Protein AF-A0A163YE06-F1 (afdb_monomer)

Foldseek 3Di:
DVVLVVVCVVVVHNVPDDPVSVVVVVVVVVVVVVLVVLLVVLVVVLVVCVVVVNVVSNVVSVVVSVVSVVVVVVVVD

Radius of gyration: 17.48 Å; Cα contacts (8 Å, |Δi|>4): 40; chains: 1; bounding box: 32×20×50 Å

InterPro domains:
  IPR056084 Protein of unknown function DUF7667 [PF24704] (1-72)

Organism: NCBI:txid189691

Solvent-accessible surface area (backbone atoms only — not comparable to full-atom values): 4292 Å² total; per-residue (Å²): 107,68,67,62,52,52,54,18,57,76,64,72,33,68,91,68,52,56,71,70,58,51,52,50,51,49,52,52,50,55,52,52,51,52,52,52,53,52,45,52,54,41,52,55,50,26,51,51,26,51,75,74,66,37,58,68,59,20,50,53,39,52,50,53,47,50,51,51,50,53,54,60,49,63,79,69,111

pLDDT: mean 86.28, std 11.99, range [42.84, 96.75]

Structure (mmCIF, N/CA/C/O backbone):
data_AF-A0A163YE06-F1
#
_entry.id   AF-A0A163YE06-F1
#
loop_
_atom_site.group_PDB
_atom_site.id
_atom_site.type_symbol
_atom_site.label_atom_id
_atom_site.label_alt_id
_atom_site.label_comp_id
_atom_site.label_asym_id
_atom_site.label_entity_id
_atom_site.label_seq_id
_atom_site.pdbx_PDB_ins_code
_atom_site.Cartn_x
_atom_site.Cartn_y
_atom_site.Cartn_z
_atom_site.occupancy
_atom_site.B_iso_or_equiv
_atom_site.auth_seq_id
_atom_site.auth_comp_id
_atom_site.auth_asym_id
_atom_site.auth_atom_id
_atom_site.pdbx_PDB_model_num
ATOM 1 N N . MET A 1 1 ? -6.408 4.654 13.104 1.00 69.56 1 MET A N 1
ATOM 2 C CA . MET A 1 1 ? -6.065 3.331 13.698 1.00 69.56 1 MET A CA 1
ATOM 3 C C . MET A 1 1 ? -5.406 3.427 15.079 1.00 69.56 1 MET A C 1
ATOM 5 O O . MET A 1 1 ? -5.758 2.626 15.940 1.00 69.56 1 MET A O 1
ATOM 9 N N . ALA A 1 2 ? -4.499 4.385 15.321 1.00 75.62 2 ALA A N 1
ATOM 10 C CA . ALA A 1 2 ? -3.804 4.536 16.610 1.00 75.62 2 ALA A CA 1
ATOM 11 C C . ALA A 1 2 ? -4.750 4.723 17.818 1.00 75.62 2 ALA A C 1
ATOM 13 O O . ALA A 1 2 ? -4.576 4.061 18.837 1.00 75.62 2 ALA A O 1
ATOM 14 N N . GLU A 1 3 ? -5.803 5.533 17.674 1.00 77.56 3 GLU A N 1
ATOM 15 C CA . GLU A 1 3 ? -6.793 5.777 18.739 1.00 77.56 3 GLU A CA 1
ATOM 16 C C . GLU A 1 3 ? -7.558 4.503 19.148 1.00 77.56 3 GLU A C 1
ATOM 18 O O . GLU A 1 3 ? -7.667 4.179 20.329 1.00 77.56 3 GLU A O 1
ATOM 23 N N . ILE A 1 4 ? -8.015 3.703 18.177 1.00 79.00 4 ILE A N 1
ATOM 24 C CA . ILE A 1 4 ? -8.710 2.429 18.443 1.00 79.00 4 ILE A CA 1
ATOM 25 C C . ILE A 1 4 ? -7.767 1.427 19.127 1.00 79.00 4 ILE A C 1
ATOM 27 O O . ILE A 1 4 ? -8.183 0.697 20.029 1.00 79.00 4 ILE A O 1
ATOM 31 N N . HIS A 1 5 ? -6.489 1.400 18.732 1.00 79.00 5 HIS A N 1
ATOM 32 C CA . HIS A 1 5 ? -5.473 0.569 19.382 1.00 79.00 5 HIS A CA 1
ATOM 33 C C . HIS A 1 5 ? -5.238 0.992 20.839 1.00 79.00 5 HIS A C 1
ATOM 35 O 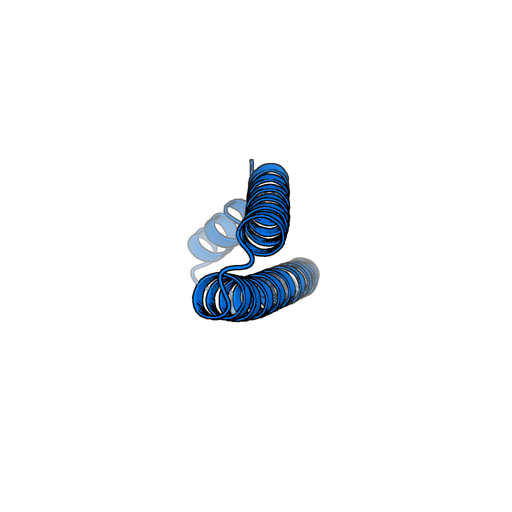O . HIS A 1 5 ? -5.202 0.138 21.725 1.00 79.00 5 HIS A O 1
ATOM 41 N N . PHE A 1 6 ? -5.161 2.298 21.106 1.00 81.38 6 PHE A N 1
ATOM 42 C CA . PHE A 1 6 ? -5.007 2.832 22.458 1.00 81.38 6 PHE A CA 1
ATOM 43 C C . PHE A 1 6 ? -6.208 2.493 23.354 1.00 81.38 6 PHE A C 1
ATOM 45 O O . PHE A 1 6 ? -6.038 2.035 24.488 1.00 81.38 6 PHE A O 1
ATOM 52 N N . GLN A 1 7 ? -7.430 2.624 22.832 1.00 79.12 7 GLN A N 1
ATOM 53 C CA . GLN A 1 7 ? -8.647 2.229 23.547 1.00 79.12 7 GLN A CA 1
ATOM 54 C C . GLN A 1 7 ? -8.693 0.718 23.819 1.00 79.12 7 GLN A C 1
ATOM 56 O O . GLN A 1 7 ? -9.014 0.306 24.935 1.00 79.12 7 GLN A O 1
ATOM 61 N N . ALA A 1 8 ? -8.313 -0.112 22.844 1.00 78.94 8 ALA A N 1
ATOM 62 C CA . ALA A 1 8 ? -8.228 -1.561 23.015 1.00 78.94 8 ALA A CA 1
ATOM 63 C C . ALA A 1 8 ? -7.184 -1.960 24.073 1.00 78.94 8 ALA A C 1
ATOM 65 O O . ALA A 1 8 ? -7.460 -2.832 24.899 1.00 78.94 8 ALA A O 1
ATOM 66 N N . MET A 1 9 ? -6.022 -1.295 24.093 1.00 83.88 9 MET A N 1
ATOM 67 C CA . MET A 1 9 ? -4.998 -1.474 25.128 1.00 83.88 9 MET A CA 1
ATOM 68 C C . MET A 1 9 ? -5.524 -1.097 26.513 1.00 83.88 9 MET A C 1
ATOM 70 O O . MET A 1 9 ? -5.376 -1.878 27.452 1.00 83.88 9 MET A O 1
ATOM 74 N N . LYS A 1 10 ? -6.197 0.054 26.640 1.00 84.88 10 LYS A N 1
ATOM 75 C CA . LYS A 1 10 ? -6.796 0.504 27.905 1.00 84.88 10 LYS A CA 1
ATOM 76 C C . LYS A 1 10 ? -7.850 -0.478 28.430 1.00 84.88 10 LYS A C 1
ATOM 78 O O . LYS A 1 10 ? -7.966 -0.668 29.638 1.00 84.88 10 LYS A O 1
ATOM 83 N N . LEU A 1 11 ? -8.604 -1.113 27.534 1.00 82.88 11 LEU A N 1
ATOM 84 C CA . LEU A 1 11 ? -9.614 -2.121 27.872 1.00 82.88 11 LEU A CA 1
ATOM 85 C C . LEU A 1 11 ? -9.023 -3.534 28.048 1.00 82.88 11 LEU A C 1
ATOM 87 O O . LEU A 1 11 ? -9.713 -4.439 28.532 1.00 82.88 11 LEU A O 1
ATOM 91 N N . GLY A 1 12 ? -7.751 -3.731 27.692 1.00 82.44 12 GLY A N 1
ATOM 92 C CA . GLY A 1 12 ? -7.015 -4.993 27.795 1.00 82.44 12 GLY A CA 1
ATOM 93 C C . GLY A 1 12 ? -7.341 -6.021 26.707 1.00 82.44 12 GLY A C 1
ATOM 94 O O . GLY A 1 12 ? -6.861 -7.148 26.782 1.00 82.44 12 GLY A O 1
ATOM 95 N N . SER A 1 13 ? -8.178 -5.677 25.726 1.00 82.62 13 SER A N 1
ATOM 96 C CA . SER A 1 13 ? -8.478 -6.516 24.561 1.00 82.62 13 SER A CA 1
ATOM 97 C C . SER A 1 13 ? -9.301 -5.744 23.533 1.00 82.62 13 SER A C 1
ATOM 99 O O . SER A 1 13 ? -10.204 -4.987 23.889 1.00 82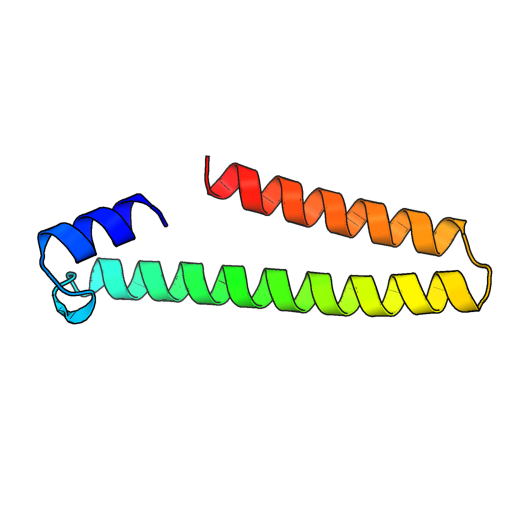.62 13 SER A O 1
ATOM 101 N N . TYR A 1 14 ? -9.083 -6.041 22.251 1.00 81.06 14 TYR A N 1
ATOM 102 C CA . TYR A 1 14 ? -9.956 -5.587 21.170 1.00 81.06 14 TYR A CA 1
ATOM 103 C C . TYR A 1 14 ? -11.387 -6.099 21.312 1.00 81.06 14 TYR A C 1
ATOM 105 O O . TYR A 1 14 ? -12.300 -5.378 20.952 1.00 81.06 14 TYR A O 1
ATOM 113 N N . SER A 1 15 ? -11.605 -7.291 21.881 1.00 83.75 15 SER A N 1
ATOM 114 C CA . SER A 1 15 ? -12.947 -7.877 22.062 1.00 83.75 15 SER A CA 1
ATOM 115 C C . SER A 1 15 ? -13.842 -7.128 23.054 1.00 83.75 15 SER A C 1
ATOM 117 O O . SER A 1 15 ? -15.018 -7.457 23.192 1.00 83.75 15 SER A O 1
ATOM 119 N N . ARG A 1 16 ? -13.280 -6.155 23.777 1.00 85.44 16 ARG A N 1
ATOM 120 C CA . ARG A 1 16 ? -13.991 -5.315 24.745 1.00 85.44 16 ARG A CA 1
ATOM 121 C C . ARG A 1 16 ? -14.365 -3.948 24.174 1.00 85.44 16 ARG A C 1
ATOM 123 O O . ARG A 1 16 ? -14.955 -3.145 24.893 1.00 85.44 16 ARG A O 1
ATOM 130 N N . LEU A 1 17 ? -14.017 -3.674 22.915 1.00 85.00 17 LEU A N 1
ATOM 131 C CA . LEU A 1 17 ? -14.445 -2.459 22.239 1.00 85.00 17 LEU A CA 1
ATOM 132 C C . LEU A 1 17 ? -15.965 -2.493 22.019 1.00 85.00 17 LEU A C 1
ATOM 134 O O . LEU A 1 17 ? -16.544 -3.556 21.782 1.00 85.00 17 LEU A O 1
ATOM 138 N N . PRO A 1 18 ? -16.640 -1.339 22.079 1.00 86.94 18 PRO A N 1
ATOM 139 C CA . PRO A 1 18 ? -18.058 -1.285 21.775 1.00 86.94 18 PRO A CA 1
ATOM 140 C C . PRO A 1 18 ? -18.315 -1.609 20.292 1.00 86.94 18 PRO A C 1
ATOM 142 O O . PRO A 1 18 ? -17.466 -1.407 19.419 1.00 86.94 18 PRO A O 1
ATOM 145 N N . LEU A 1 19 ? -19.501 -2.154 20.002 1.00 86.25 19 LEU A N 1
ATOM 146 C CA . LEU A 1 19 ? -19.844 -2.726 18.692 1.00 86.25 19 LEU A CA 1
ATOM 147 C C . LEU A 1 19 ? -19.662 -1.737 17.529 1.00 86.25 19 LEU A C 1
ATOM 149 O O . LEU A 1 19 ? -19.220 -2.125 16.451 1.00 86.25 19 LEU A O 1
ATOM 153 N N . ASN A 1 20 ? -19.968 -0.459 17.745 1.00 85.56 20 ASN A N 1
ATOM 154 C CA . ASN A 1 20 ? -19.764 0.604 16.761 1.00 85.56 20 ASN A CA 1
ATOM 155 C C . ASN A 1 20 ? -18.284 0.759 16.373 1.00 85.56 20 ASN A C 1
ATOM 157 O O . ASN A 1 20 ? -17.977 0.841 15.186 1.00 85.56 20 ASN A O 1
ATOM 161 N N . VAL A 1 21 ? -17.373 0.710 17.349 1.00 85.31 21 VAL A N 1
ATOM 162 C CA . VAL A 1 21 ? -15.924 0.803 17.114 1.00 85.31 21 VAL A CA 1
ATOM 163 C C . VAL A 1 21 ? -15.410 -0.449 16.403 1.00 85.31 21 VAL A C 1
ATOM 165 O O . VAL A 1 21 ? -14.539 -0.356 15.546 1.00 85.31 21 VAL A O 1
ATOM 168 N N . HIS A 1 22 ? -15.984 -1.624 16.672 1.00 84.69 22 HIS A N 1
ATOM 169 C CA . HIS A 1 22 ? -15.676 -2.837 15.907 1.00 84.69 22 HIS A CA 1
ATOM 170 C C . HIS A 1 22 ? -16.089 -2.749 14.434 1.00 84.69 22 HIS A C 1
ATOM 172 O O . HIS A 1 22 ? -15.355 -3.217 13.561 1.00 84.69 22 HIS A O 1
ATOM 178 N N . VAL A 1 23 ? -17.260 -2.174 14.149 1.00 87.81 23 VAL A N 1
ATOM 179 C CA . VAL A 1 23 ? -17.730 -1.959 12.772 1.00 87.81 23 VAL A CA 1
ATOM 180 C C . VAL A 1 23 ? -16.820 -0.971 12.046 1.00 87.81 23 VAL A C 1
ATOM 182 O O . VAL A 1 23 ? -16.442 -1.219 10.902 1.00 87.81 23 VAL A O 1
ATOM 185 N N . GLU A 1 24 ? -16.432 0.113 12.711 1.00 85.88 24 GLU A N 1
ATOM 186 C CA . GLU A 1 24 ? -15.494 1.097 12.171 1.00 85.88 24 GLU A CA 1
ATOM 187 C C . GLU A 1 24 ? -14.109 0.487 11.922 1.00 85.88 24 GLU A C 1
ATOM 189 O O . GLU A 1 24 ? -13.586 0.585 10.814 1.00 85.88 24 GLU A O 1
ATOM 194 N N . LEU A 1 25 ? -13.569 -0.256 12.894 1.00 85.19 25 LEU A N 1
ATOM 195 C CA . LEU A 1 25 ? -12.302 -0.974 12.763 1.00 85.19 25 LEU A CA 1
ATOM 196 C C . LEU A 1 25 ? -12.320 -1.936 11.572 1.00 85.19 25 LEU A C 1
ATOM 198 O O . LEU A 1 25 ? -11.368 -1.963 10.795 1.00 85.19 25 LEU A O 1
ATOM 202 N N . ARG A 1 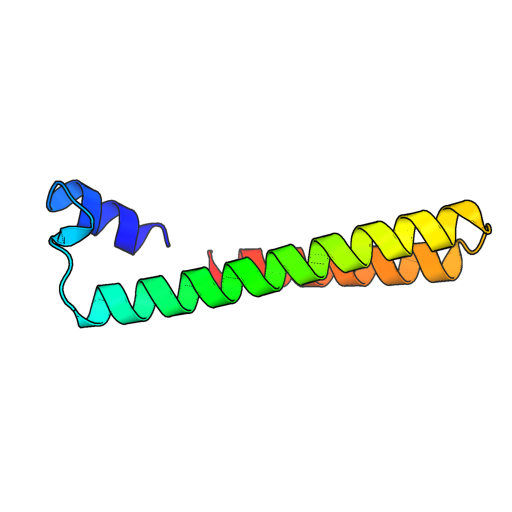26 ? -13.408 -2.698 11.398 1.00 87.88 26 ARG A N 1
ATOM 203 C CA . ARG A 1 26 ? -13.569 -3.589 10.243 1.00 87.88 26 ARG A CA 1
ATOM 204 C C . ARG A 1 26 ? -13.545 -2.807 8.932 1.00 87.88 26 ARG A C 1
ATOM 206 O O . ARG A 1 26 ? -12.826 -3.204 8.023 1.00 87.88 26 ARG A O 1
ATOM 213 N N . ARG A 1 27 ? -14.287 -1.699 8.837 1.00 87.19 27 ARG A N 1
ATOM 214 C CA . ARG A 1 27 ? -14.307 -0.854 7.631 1.00 87.19 27 ARG A CA 1
ATOM 215 C C . ARG A 1 27 ? -12.918 -0.316 7.293 1.00 87.19 27 ARG A C 1
ATOM 217 O O . ARG A 1 27 ? -12.510 -0.404 6.138 1.00 87.19 27 ARG A O 1
ATOM 224 N N . CYS A 1 28 ? -12.177 0.173 8.287 1.00 87.75 28 CYS A N 1
ATOM 225 C CA . CYS A 1 28 ? -10.798 0.623 8.094 1.00 87.75 28 CYS A CA 1
ATOM 226 C C . CYS A 1 28 ? -9.880 -0.525 7.652 1.00 87.75 28 CYS A C 1
ATOM 228 O O . CYS A 1 28 ? -9.105 -0.366 6.717 1.00 87.75 28 CYS A O 1
ATOM 230 N N . MET A 1 29 ? -9.984 -1.702 8.275 1.00 87.31 29 MET A N 1
ATOM 231 C CA . MET A 1 29 ? -9.192 -2.873 7.884 1.00 87.31 29 MET A CA 1
ATOM 232 C C . MET A 1 29 ? -9.489 -3.325 6.450 1.00 87.31 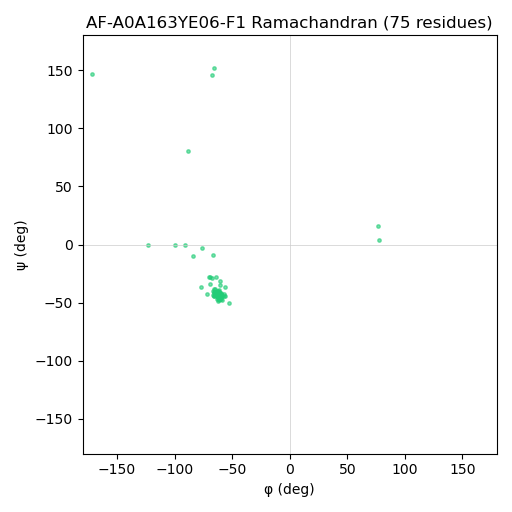29 MET A C 1
ATOM 234 O O . MET A 1 29 ? -8.563 -3.639 5.707 1.00 87.31 29 MET A O 1
ATOM 238 N N . GLU A 1 30 ? -10.758 -3.329 6.039 1.00 90.44 30 GLU A N 1
ATOM 239 C CA . GLU A 1 30 ? -11.159 -3.653 4.667 1.00 90.44 30 GLU A CA 1
ATOM 240 C C . GLU A 1 30 ? -10.634 -2.628 3.655 1.00 90.44 30 GLU A C 1
ATOM 242 O O . GLU A 1 30 ? -10.177 -3.013 2.578 1.00 90.44 30 GLU A O 1
ATOM 247 N N . ALA A 1 31 ? -10.676 -1.335 3.989 1.00 88.31 31 ALA A N 1
ATOM 248 C CA . ALA A 1 31 ? -10.100 -0.283 3.155 1.00 88.31 31 ALA A CA 1
ATOM 249 C C . ALA A 1 31 ? -8.581 -0.468 3.001 1.00 88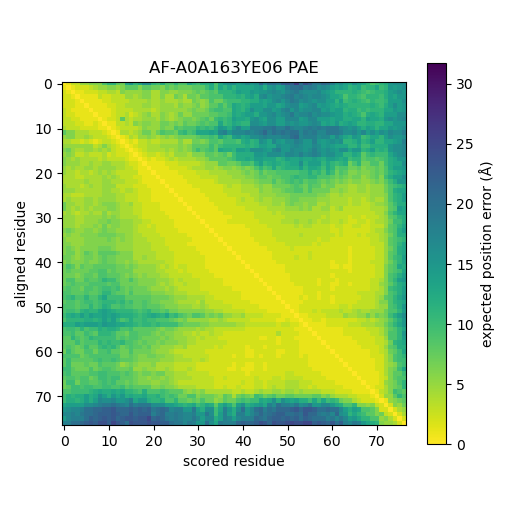.31 31 ALA A C 1
ATOM 251 O O . ALA A 1 31 ? -8.082 -0.522 1.876 1.00 88.31 31 ALA A O 1
ATOM 252 N N . ASN A 1 32 ? -7.865 -0.691 4.106 1.00 88.31 32 ASN A N 1
ATOM 253 C CA . ASN A 1 32 ? -6.417 -0.909 4.090 1.00 88.31 32 ASN A CA 1
ATOM 254 C C . ASN A 1 32 ? -6.038 -2.173 3.306 1.00 88.31 32 ASN A C 1
ATOM 256 O O . ASN A 1 32 ? -5.091 -2.151 2.522 1.00 88.31 32 ASN A O 1
ATOM 260 N N . ALA A 1 33 ? -6.802 -3.260 3.448 1.00 88.69 33 ALA A N 1
ATOM 261 C CA . ALA A 1 33 ? -6.578 -4.487 2.685 1.00 88.69 33 ALA A CA 1
ATOM 262 C C . ALA A 1 33 ? -6.734 -4.266 1.170 1.00 88.69 33 ALA A C 1
ATOM 264 O O . ALA A 1 33 ? -5.931 -4.773 0.386 1.00 88.69 33 ALA A O 1
ATOM 265 N N . LYS A 1 34 ? -7.731 -3.475 0.748 1.00 91.06 34 LYS A N 1
ATOM 266 C CA . LYS A 1 34 ? -7.923 -3.113 -0.666 1.00 91.06 34 LYS A CA 1
ATOM 267 C C . LYS A 1 34 ? -6.774 -2.262 -1.204 1.00 91.06 34 LYS A C 1
ATOM 269 O O . LYS A 1 34 ? -6.331 -2.505 -2.324 1.00 91.06 34 LYS A O 1
ATOM 274 N N . LEU A 1 35 ? -6.283 -1.303 -0.417 1.00 90.06 35 LEU A N 1
ATOM 275 C CA . LEU A 1 35 ? -5.136 -0.471 -0.794 1.00 90.06 35 LEU A CA 1
ATOM 276 C C . LEU A 1 35 ? -3.872 -1.317 -0.979 1.00 90.06 35 LEU A C 1
ATOM 278 O O . LEU A 1 35 ? -3.207 -1.196 -2.005 1.00 90.06 35 LEU A O 1
ATOM 282 N N . ILE A 1 36 ? -3.587 -2.227 -0.041 1.00 92.00 36 ILE A N 1
ATOM 283 C CA . ILE A 1 36 ? -2.444 -3.148 -0.133 1.00 92.00 36 ILE A CA 1
ATOM 284 C C . ILE A 1 36 ? -2.546 -4.015 -1.391 1.00 92.00 36 ILE A C 1
ATOM 286 O O . ILE A 1 36 ? -1.578 -4.109 -2.142 1.00 92.00 36 ILE A O 1
ATOM 290 N N . LEU A 1 37 ? -3.718 -4.602 -1.658 1.00 94.38 37 LEU A N 1
ATOM 291 C CA . LEU A 1 37 ? -3.928 -5.431 -2.847 1.00 94.38 37 LEU A CA 1
ATOM 292 C C . LEU A 1 37 ? -3.693 -4.642 -4.143 1.00 94.38 37 LEU A C 1
ATOM 294 O O . LEU A 1 37 ? -3.059 -5.142 -5.069 1.00 94.38 37 LEU A O 1
ATOM 298 N N . LYS A 1 38 ? -4.186 -3.403 -4.211 1.00 93.81 38 LYS A N 1
ATOM 299 C CA . LYS A 1 38 ? -4.003 -2.533 -5.376 1.00 93.81 38 LYS A CA 1
ATOM 300 C C . LYS A 1 38 ? -2.530 -2.159 -5.577 1.00 93.81 38 LYS A C 1
ATOM 302 O O . LYS A 1 38 ? -2.063 -2.186 -6.712 1.00 93.81 38 LYS A O 1
ATOM 307 N N . ILE A 1 39 ? -1.796 -1.853 -4.506 1.00 93.44 39 ILE A N 1
ATOM 308 C CA . ILE A 1 39 ? -0.353 -1.575 -4.578 1.00 93.44 39 ILE A CA 1
ATOM 309 C C . ILE A 1 39 ? 0.414 -2.811 -5.059 1.00 93.44 39 ILE A C 1
ATOM 311 O O . ILE A 1 39 ? 1.279 -2.683 -5.921 1.00 93.44 39 ILE A O 1
ATOM 315 N N . ASP A 1 40 ? 0.091 -4.002 -4.551 1.00 95.44 40 ASP A N 1
ATOM 316 C CA . ASP A 1 40 ? 0.738 -5.248 -4.980 1.00 95.44 40 ASP A CA 1
ATOM 317 C C . ASP A 1 40 ? 0.548 -5.503 -6.484 1.00 95.44 40 ASP A C 1
ATOM 319 O O . ASP A 1 40 ? 1.512 -5.753 -7.208 1.00 95.44 40 ASP A O 1
ATOM 323 N N . GLN A 1 41 ? -0.676 -5.320 -6.984 1.00 96.56 41 GLN A N 1
ATOM 324 C CA . GLN A 1 41 ? -0.980 -5.420 -8.415 1.00 96.56 41 GLN A CA 1
ATOM 325 C C . GLN A 1 41 ? -0.194 -4.405 -9.255 1.00 96.56 41 GLN A C 1
ATOM 327 O O . GLN A 1 41 ? 0.324 -4.748 -10.318 1.00 96.56 41 GLN A O 1
ATOM 332 N N . LEU A 1 42 ? -0.086 -3.158 -8.789 1.00 95.75 42 LEU A N 1
ATOM 333 C CA . LEU A 1 42 ? 0.688 -2.127 -9.480 1.00 95.75 42 LEU A CA 1
ATOM 334 C C . LEU A 1 42 ? 2.188 -2.451 -9.470 1.00 95.75 42 LEU A C 1
ATOM 336 O O . LEU A 1 42 ? 2.834 -2.304 -10.500 1.00 95.75 42 LEU A O 1
ATOM 340 N N . ASN A 1 43 ? 2.742 -2.966 -8.369 1.00 94.88 43 ASN A N 1
ATOM 341 C CA . ASN A 1 43 ? 4.145 -3.393 -8.319 1.00 94.88 43 ASN A CA 1
ATOM 342 C C . ASN A 1 43 ? 4.442 -4.500 -9.340 1.00 94.88 43 ASN A C 1
ATOM 344 O O . ASN A 1 43 ? 5.469 -4.457 -10.018 1.00 94.88 43 ASN A O 1
ATOM 348 N N . GLN A 1 44 ? 3.535 -5.470 -9.487 1.00 96.75 44 GLN A N 1
ATOM 349 C CA . GLN A 1 44 ? 3.665 -6.522 -10.500 1.00 96.75 44 GLN A CA 1
ATOM 350 C C . GLN A 1 44 ? 3.637 -5.942 -11.922 1.00 96.75 44 GLN A C 1
ATOM 352 O O . GLN A 1 44 ? 4.447 -6.327 -12.765 1.00 96.75 44 GLN A O 1
ATOM 357 N N . LEU A 1 45 ? 2.748 -4.981 -12.191 1.00 95.81 45 LEU A N 1
ATOM 358 C CA . LEU A 1 45 ? 2.687 -4.300 -13.487 1.00 95.81 45 LEU A CA 1
ATOM 359 C C . LEU A 1 45 ? 3.935 -3.455 -13.765 1.00 95.81 45 LEU A C 1
ATOM 361 O O . LEU A 1 45 ? 4.442 -3.495 -14.882 1.00 95.81 45 LEU A O 1
ATOM 365 N N . ALA A 1 46 ? 4.460 -2.740 -12.766 1.00 95.44 46 ALA A N 1
ATOM 366 C CA . ALA A 1 46 ? 5.693 -1.965 -12.896 1.00 95.44 46 ALA A CA 1
ATOM 367 C C . ALA A 1 46 ? 6.877 -2.876 -13.233 1.00 95.44 46 ALA A C 1
ATOM 369 O O . ALA A 1 46 ? 7.650 -2.576 -14.139 1.00 95.44 46 ALA A O 1
ATOM 370 N N . PHE A 1 47 ? 6.970 -4.033 -12.569 1.00 95.38 47 PHE A N 1
ATOM 371 C CA . PHE A 1 47 ? 7.970 -5.044 -12.895 1.00 95.38 47 PHE A CA 1
ATOM 372 C C . PHE A 1 47 ? 7.840 -5.520 -14.347 1.00 95.38 47 PHE A C 1
ATOM 374 O O . PHE A 1 47 ? 8.836 -5.590 -15.064 1.00 95.38 47 PHE A O 1
ATOM 381 N N . HIS A 1 48 ? 6.623 -5.792 -14.823 1.00 96.44 48 HIS A N 1
ATOM 382 C CA . HIS A 1 48 ? 6.417 -6.161 -16.222 1.00 96.44 48 HIS A CA 1
ATOM 383 C C . HIS A 1 48 ? 6.817 -5.043 -17.196 1.00 96.44 48 HIS A C 1
ATOM 385 O O . HIS A 1 48 ? 7.538 -5.323 -18.154 1.00 96.44 48 HIS A O 1
ATOM 391 N N . ALA A 1 49 ? 6.425 -3.794 -16.933 1.00 94.94 49 ALA A N 1
ATOM 392 C CA . ALA A 1 49 ? 6.811 -2.630 -17.733 1.00 94.94 49 ALA A CA 1
ATOM 393 C C . ALA A 1 49 ? 8.342 -2.483 -17.820 1.00 94.94 49 ALA A C 1
ATOM 395 O O . ALA A 1 49 ? 8.899 -2.353 -18.912 1.00 94.94 49 ALA A O 1
ATOM 396 N N . HIS A 1 50 ? 9.028 -2.648 -16.686 1.00 94.94 50 HIS A N 1
ATOM 397 C CA . HIS A 1 50 ? 10.484 -2.669 -16.619 1.00 94.94 50 HIS A CA 1
ATOM 398 C C . HIS A 1 50 ? 11.085 -3.780 -17.492 1.00 94.94 50 HIS A C 1
ATOM 400 O O . HIS A 1 50 ? 11.986 -3.538 -18.294 1.00 94.94 50 HIS A O 1
ATOM 406 N N . THR A 1 51 ? 10.558 -5.008 -17.389 1.00 96.75 51 THR A N 1
ATOM 407 C CA . THR A 1 51 ? 11.088 -6.161 -18.141 1.00 96.75 51 THR A CA 1
ATOM 408 C C . THR A 1 51 ? 10.941 -6.033 -19.656 1.00 96.75 51 THR A C 1
ATOM 410 O O . THR A 1 51 ? 11.758 -6.596 -20.383 1.00 96.75 51 THR A O 1
ATOM 413 N N . ILE A 1 52 ? 9.937 -5.297 -20.142 1.00 96.75 52 ILE A N 1
ATOM 414 C CA . ILE A 1 52 ? 9.746 -5.041 -21.579 1.00 96.75 52 ILE A CA 1
ATOM 415 C C . ILE A 1 52 ? 10.447 -3.758 -22.055 1.00 96.75 52 ILE A C 1
ATOM 417 O O . ILE A 1 52 ? 10.397 -3.450 -23.244 1.00 96.75 52 ILE A O 1
ATOM 421 N N . GLY A 1 53 ? 11.113 -3.031 -21.151 1.00 96.00 53 GLY A N 1
ATOM 422 C CA . GLY A 1 53 ? 11.823 -1.786 -21.446 1.00 96.00 53 GLY A CA 1
ATOM 423 C C . GLY A 1 53 ? 10.921 -0.559 -21.611 1.00 96.00 53 GLY A C 1
ATOM 424 O O . GLY A 1 53 ? 11.377 0.451 -22.144 1.00 96.00 53 GLY A O 1
ATOM 425 N N . ASP A 1 54 ? 9.663 -0.626 -21.169 1.00 96.50 54 ASP A N 1
ATOM 426 C CA . ASP A 1 54 ? 8.725 0.499 -21.216 1.00 96.50 54 ASP A CA 1
ATOM 427 C C . ASP A 1 54 ? 8.852 1.351 -19.945 1.00 96.50 54 ASP A C 1
ATOM 429 O O . ASP A 1 54 ? 8.089 1.234 -18.982 1.00 96.50 54 ASP A O 1
ATOM 433 N N . THR 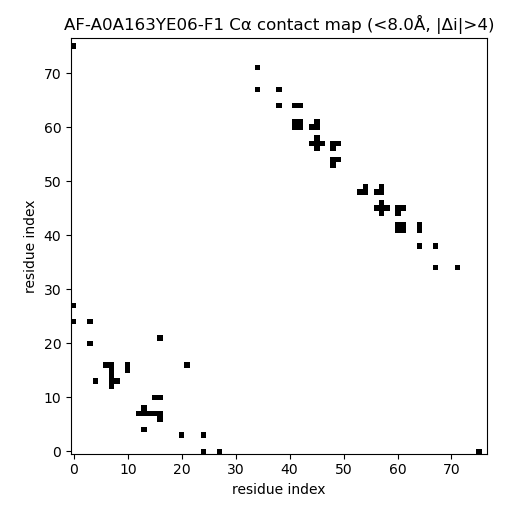A 1 55 ? 9.875 2.205 -19.940 1.00 93.31 55 THR A N 1
ATOM 434 C CA . THR A 1 55 ? 10.224 3.048 -18.790 1.00 93.31 55 THR A CA 1
ATOM 435 C C . THR A 1 55 ? 9.196 4.142 -18.511 1.00 93.31 55 THR A C 1
ATOM 437 O O . THR A 1 55 ? 9.059 4.578 -17.367 1.00 93.31 55 THR A O 1
ATOM 440 N N . ASP A 1 56 ? 8.474 4.605 -19.535 1.00 96.00 56 ASP A N 1
ATOM 441 C CA . ASP A 1 56 ? 7.429 5.619 -19.365 1.00 96.00 56 ASP A CA 1
ATOM 442 C C . ASP A 1 56 ? 6.210 5.010 -18.670 1.00 96.00 56 ASP A C 1
ATOM 444 O O . ASP A 1 56 ? 5.659 5.6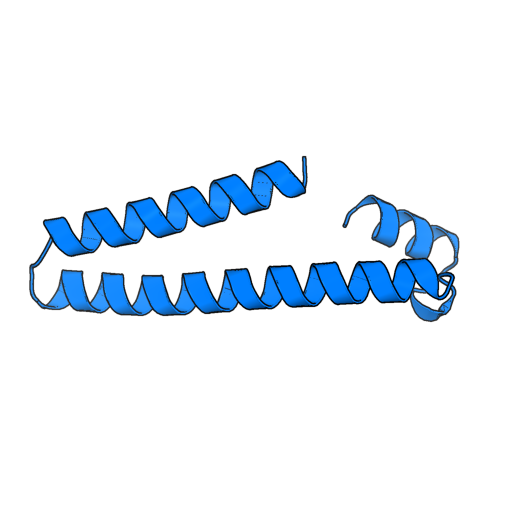02 -17.734 1.00 96.00 56 ASP A O 1
ATOM 448 N N . TRP A 1 57 ? 5.823 3.797 -19.067 1.00 94.69 57 TRP A N 1
ATOM 449 C CA . TRP A 1 57 ? 4.761 3.064 -18.393 1.00 94.69 57 TRP A CA 1
ATOM 450 C C . TRP A 1 57 ? 5.146 2.671 -16.963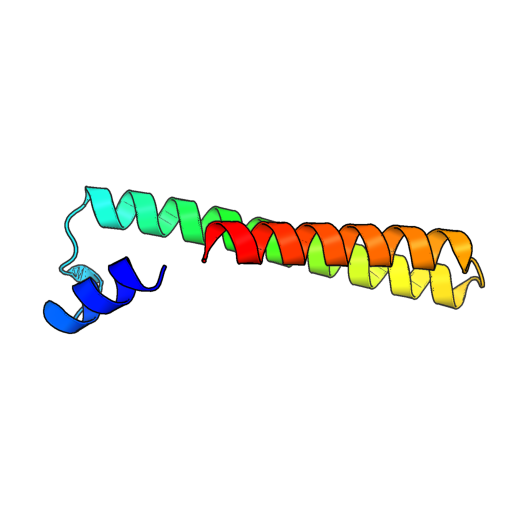 1.00 94.69 57 TRP A C 1
ATOM 452 O O . TRP A 1 57 ? 4.358 2.915 -16.045 1.00 94.69 57 TRP A O 1
ATOM 462 N N . GLU A 1 58 ? 6.366 2.163 -16.746 1.00 95.56 58 GLU A N 1
ATOM 463 C CA . GLU A 1 58 ? 6.909 1.874 -15.410 1.00 95.56 58 GLU A CA 1
ATOM 464 C C . GLU A 1 58 ? 6.810 3.107 -14.500 1.00 95.56 58 GLU A C 1
ATOM 466 O O . GLU A 1 58 ? 6.257 3.040 -13.398 1.00 95.56 58 GLU A O 1
ATOM 471 N N . ARG A 1 59 ? 7.275 4.264 -14.984 1.00 95.31 59 ARG A N 1
ATOM 472 C CA . ARG A 1 59 ? 7.250 5.519 -14.229 1.00 95.31 59 ARG A CA 1
ATOM 473 C C . AR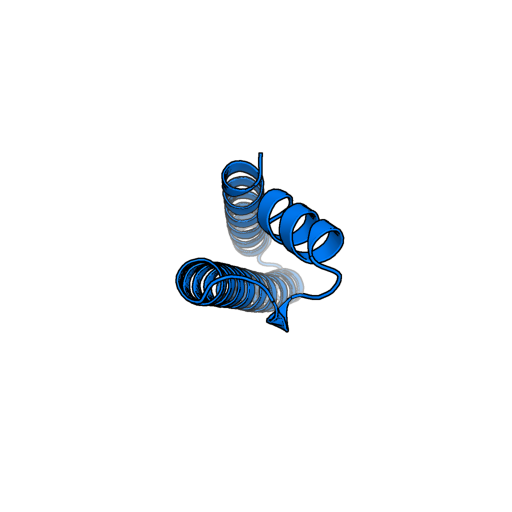G A 1 59 ? 5.833 5.967 -13.879 1.00 95.31 59 ARG A C 1
ATOM 475 O O . ARG A 1 59 ? 5.603 6.426 -12.761 1.00 95.31 59 ARG A O 1
ATOM 482 N N . ASN A 1 60 ? 4.885 5.834 -14.804 1.00 96.31 60 ASN A N 1
ATOM 483 C CA . ASN A 1 60 ? 3.486 6.178 -14.545 1.00 96.31 60 ASN A CA 1
ATOM 484 C C . ASN A 1 60 ? 2.881 5.298 -13.441 1.00 96.31 60 ASN A C 1
ATOM 486 O O . ASN A 1 60 ? 2.193 5.813 -12.560 1.00 96.31 60 ASN A O 1
ATOM 490 N N . ILE A 1 61 ? 3.185 3.998 -13.448 1.00 94.69 61 ILE A N 1
ATOM 491 C CA . ILE A 1 61 ? 2.718 3.061 -12.418 1.00 94.69 61 ILE A CA 1
ATOM 492 C C . ILE A 1 61 ? 3.328 3.399 -11.052 1.00 94.69 61 ILE A C 1
ATOM 494 O O . ILE A 1 61 ? 2.617 3.421 -10.047 1.00 94.69 61 ILE A O 1
ATOM 498 N N . LEU A 1 62 ? 4.630 3.696 -11.004 1.00 95.50 62 LEU A N 1
ATOM 499 C CA . LEU A 1 62 ? 5.303 4.088 -9.764 1.00 95.50 62 LEU A CA 1
ATOM 500 C C . LEU A 1 62 ? 4.715 5.381 -9.181 1.00 95.50 62 LEU A C 1
ATOM 502 O O . LEU A 1 62 ? 4.510 5.459 -7.972 1.00 95.50 62 LEU A O 1
ATOM 506 N N . ASN A 1 63 ? 4.363 6.356 -10.024 1.00 95.69 63 ASN A N 1
ATOM 507 C CA . ASN A 1 63 ? 3.678 7.567 -9.567 1.00 95.69 63 ASN A CA 1
ATOM 508 C C . ASN A 1 63 ? 2.300 7.252 -8.956 1.00 95.69 63 ASN A C 1
ATOM 510 O O . ASN A 1 63 ? 1.974 7.785 -7.898 1.00 95.69 63 ASN A O 1
ATOM 514 N N . GLU A 1 64 ? 1.509 6.362 -9.570 1.00 94.62 64 GLU A N 1
ATOM 515 C CA . GLU A 1 64 ? 0.214 5.935 -9.012 1.00 94.62 64 GLU A CA 1
ATOM 516 C C . GLU A 1 64 ? 0.393 5.260 -7.641 1.00 94.62 64 GLU A C 1
ATOM 518 O O . GLU A 1 64 ? -0.371 5.526 -6.712 1.00 94.62 64 GLU A O 1
ATOM 523 N N . ILE A 1 65 ? 1.429 4.430 -7.478 1.00 93.12 65 ILE A N 1
ATOM 524 C CA . ILE A 1 65 ? 1.757 3.795 -6.193 1.00 93.12 65 ILE A CA 1
ATOM 525 C C . ILE A 1 65 ? 2.072 4.849 -5.125 1.00 93.12 65 ILE A C 1
ATOM 527 O O . ILE A 1 65 ? 1.546 4.760 -4.012 1.00 93.12 65 ILE A O 1
ATOM 531 N N . GLU A 1 66 ? 2.905 5.838 -5.444 1.00 94.12 66 GLU A N 1
ATOM 532 C CA . GLU A 1 66 ? 3.271 6.897 -4.499 1.00 94.12 66 GLU A CA 1
ATOM 533 C C . GLU A 1 66 ? 2.073 7.780 -4.133 1.00 94.12 66 GLU A C 1
ATOM 535 O O . GLU A 1 66 ? 1.887 8.102 -2.960 1.00 94.12 66 GLU A O 1
ATOM 540 N N . GLU A 1 67 ? 1.186 8.088 -5.081 1.00 92.94 67 GLU A N 1
ATOM 541 C CA . GLU A 1 67 ? -0.062 8.793 -4.775 1.00 92.94 67 GLU A CA 1
ATOM 542 C C . GLU A 1 67 ? -0.969 8.002 -3.826 1.00 92.94 67 GLU A C 1
ATOM 544 O O . GLU A 1 67 ? -1.585 8.585 -2.930 1.00 92.94 67 GLU A O 1
ATOM 549 N N . ILE A 1 68 ? -1.081 6.685 -4.017 1.00 89.50 68 ILE A N 1
ATOM 550 C CA . ILE A 1 68 ? -1.893 5.824 -3.149 1.00 89.50 68 ILE A CA 1
ATOM 551 C C . ILE A 1 68 ? -1.290 5.768 -1.742 1.00 89.50 68 ILE A C 1
ATOM 553 O O . ILE A 1 68 ? -2.032 5.892 -0.765 1.00 89.50 68 ILE A O 1
ATOM 557 N N . LYS A 1 69 ? 0.035 5.624 -1.621 1.00 87.56 69 LYS A N 1
ATOM 558 C CA . LYS A 1 69 ? 0.727 5.650 -0.323 1.00 87.56 69 LYS A CA 1
ATOM 559 C C . LYS A 1 69 ? 0.538 6.990 0.381 1.00 87.56 69 LYS A C 1
ATOM 561 O O . LYS A 1 69 ? 0.121 7.003 1.534 1.00 87.56 69 LYS A O 1
ATOM 566 N N . ALA A 1 70 ? 0.738 8.099 -0.330 1.00 86.19 70 ALA A N 1
ATOM 567 C CA . ALA A 1 70 ? 0.552 9.439 0.218 1.00 86.19 70 ALA A CA 1
ATOM 568 C C . ALA A 1 70 ? -0.891 9.661 0.702 1.00 86.19 70 ALA A C 1
ATOM 570 O O . ALA A 1 70 ? -1.109 10.174 1.796 1.00 86.19 70 ALA A O 1
ATOM 571 N N . LYS A 1 71 ? -1.896 9.217 -0.066 1.00 78.94 71 LYS A N 1
ATOM 572 C CA . LYS A 1 71 ? -3.307 9.277 0.359 1.00 78.94 71 LYS A CA 1
ATOM 573 C C . LYS A 1 71 ? -3.574 8.414 1.598 1.00 78.94 71 LYS A C 1
ATOM 575 O O . LYS A 1 71 ? -4.285 8.859 2.494 1.00 78.94 71 LYS A O 1
ATOM 580 N N . GLY A 1 72 ? -2.980 7.221 1.676 1.00 67.06 72 GLY A N 1
ATOM 581 C CA . GLY A 1 72 ? -3.090 6.334 2.839 1.00 67.06 72 GLY A CA 1
ATOM 582 C C . GLY A 1 72 ? -2.408 6.871 4.105 1.00 67.06 72 GLY A C 1
ATOM 583 O O . GLY A 1 72 ? -2.857 6.578 5.211 1.00 67.06 72 GLY A O 1
ATOM 584 N N . GLU A 1 73 ? -1.358 7.681 3.965 1.00 59.19 73 GLU A N 1
ATOM 585 C CA . GLU A 1 73 ? -0.692 8.359 5.086 1.00 59.19 73 GLU A CA 1
ATOM 586 C C . GLU A 1 73 ? -1.492 9.570 5.592 1.00 59.19 73 GLU A C 1
ATOM 588 O O . GLU A 1 73 ? -1.579 9.782 6.800 1.00 59.19 73 GLU A O 1
ATOM 593 N N . VAL A 1 74 ? -2.143 10.325 4.698 1.00 51.56 74 VAL A N 1
ATOM 594 C CA . VAL A 1 74 ? -2.956 11.505 5.059 1.00 51.56 74 VAL A CA 1
ATOM 595 C C . VAL A 1 74 ? -4.253 11.130 5.792 1.00 51.56 74 VAL A C 1
ATOM 597 O O . VAL A 1 74 ? -4.710 11.891 6.637 1.00 51.56 74 VAL A O 1
ATOM 600 N N . GLU A 1 75 ? -4.828 9.945 5.558 1.00 47.09 75 GLU A N 1
ATOM 601 C CA . GLU A 1 75 ? -5.964 9.433 6.355 1.00 47.09 75 GLU A CA 1
ATOM 602 C C . GLU A 1 75 ? -5.550 8.897 7.746 1.00 47.09 75 GLU A C 1
ATOM 604 O O . GLU A 1 75 ? -6.391 8.458 8.543 1.00 47.09 75 GLU A O 1
ATOM 609 N N . HIS A 1 76 ? -4.251 8.889 8.055 1.00 43.28 76 HIS A N 1
ATOM 610 C CA . HIS A 1 76 ? -3.693 8.372 9.305 1.00 43.28 76 HIS A CA 1
ATOM 611 C C . HIS A 1 76 ? -2.850 9.391 10.096 1.00 43.28 76 HIS A C 1
ATOM 613 O O . HIS A 1 76 ? -2.394 9.032 11.187 1.00 43.28 76 HIS A O 1
ATOM 619 N N . ALA A 1 77 ? -2.692 10.623 9.593 1.00 42.84 77 ALA A N 1
ATOM 620 C CA . ALA A 1 77 ? -2.066 11.768 10.269 1.00 42.84 77 ALA A CA 1
ATOM 621 C C . ALA A 1 77 ? -3.110 12.659 10.962 1.00 42.84 77 ALA A C 1
ATOM 623 O O . ALA A 1 77 ? -2.811 13.136 12.080 1.00 42.84 77 ALA A O 1
#

Mean predicted aligned error: 6.67 Å

Secondary structure (DSSP, 8-state):
-HHHHHHHHHHTSGGGS-HHHHHHHHHHHHHHHHHHHHHHHHHHHHHHHHHTT-HHHHHHHHHHHHHHHHHHHHTT-

Sequence (77 aa):
MAEIHFQAMKLGSYSRLPLNVHVELRRCMEANAKLILKIDQLNQLAFHAHTIGDTDWERNILNEIEEIKAKGEVEHA